Protein AF-A0A0R0LXW8-F1 (afdb_monomer_lite)

Sequence (177 aa):
MFSSKLEGQKFLQSNIKSLSGIRGIIKKIERTGNFRATFEGNVKNGDTVILNTFVKMEISKYCYPHSEKYYQTRKEYLLSQSQNDLSSSSDDISELNEKPEKSNISGESSSSTSEENGQNAFLMMIGQHIRSNEEKAPKVNLTRLTSQLPLHKRLEKEEIFTSNKKSNLENFILKNR

Secondary structure (DSSP, 8-state):
--SSHHHHHHTTT-EEEETT--EEEEEEE-TTS-EEEEESSPPPTTPPEE-----PPPP--------HHHHHHHHHHHHHHHHHHHH-SS----------------GGGS----------PPP----TTSGGG------------------------------SSSSSSHHHHTT--

InterPro domains:
  IPR007034 Ribosome biogenesis protein BMS1/TSR1, C-terminal [PF04950] (1-58)
  IPR039761 Ribosome biogenesis protein Bms1/Tsr1 [PTHR12858] (1-117)

Radius of gyration: 37.64 Å; chains: 1; bounding box: 76×69×98 Å

Organism: NCBI:txid146866

pLDDT: mean 72.56, std 19.34, range [41.53, 98.44]

Structure (mmCIF, N/CA/C/O backbone):
data_AF-A0A0R0LXW8-F1
#
_entry.id   AF-A0A0R0LXW8-F1
#
loop_
_atom_site.group_PDB
_atom_site.id
_atom_site.type_symbol
_atom_site.label_atom_id
_atom_site.label_alt_id
_atom_site.label_comp_id
_atom_site.label_asym_id
_atom_site.label_entity_id
_atom_site.label_seq_id
_atom_site.pdbx_PDB_ins_code
_atom_site.Cartn_x
_atom_site.Cartn_y
_atom_site.Cartn_z
_atom_site.occupancy
_atom_site.B_iso_or_equiv
_atom_site.auth_seq_id
_atom_site.auth_comp_id
_atom_site.auth_asym_id
_atom_site.auth_atom_id
_atom_site.pdbx_PDB_model_num
ATOM 1 N N . MET A 1 1 ? -2.695 9.230 0.743 1.00 94.19 1 MET A N 1
ATOM 2 C CA . MET A 1 1 ? -2.376 7.911 0.147 1.00 94.19 1 MET A CA 1
ATOM 3 C C . MET A 1 1 ? -3.088 7.716 -1.184 1.00 94.19 1 MET A C 1
ATOM 5 O O . MET A 1 1 ? -2.403 7.396 -2.137 1.00 94.19 1 MET A O 1
ATOM 9 N N . PHE A 1 2 ? -4.407 7.934 -1.274 1.00 97.19 2 PHE A N 1
ATOM 10 C CA . PHE A 1 2 ? -5.150 7.912 -2.544 1.00 97.19 2 PHE A CA 1
ATOM 11 C C . PHE A 1 2 ? -5.670 9.304 -2.899 1.00 97.19 2 PHE A C 1
ATOM 13 O O . PHE A 1 2 ? -5.963 10.088 -1.995 1.00 97.19 2 PHE A O 1
ATOM 20 N N . SER A 1 3 ? -5.842 9.573 -4.191 1.00 96.19 3 SER A N 1
ATOM 21 C CA . SER A 1 3 ? -6.378 10.839 -4.703 1.00 96.19 3 SER A CA 1
ATOM 22 C C . SER A 1 3 ? -7.892 10.785 -4.926 1.00 96.19 3 SER A C 1
ATOM 24 O O . SER A 1 3 ? -8.562 11.814 -4.916 1.00 96.19 3 SER A O 1
ATOM 26 N N . SER A 1 4 ? -8.462 9.589 -5.129 1.00 96.69 4 SER A N 1
ATOM 27 C CA . SER A 1 4 ? -9.899 9.421 -5.388 1.00 96.69 4 SER A CA 1
ATOM 28 C C . SER A 1 4 ? -10.502 8.178 -4.731 1.00 96.69 4 SER A C 1
ATOM 30 O O . SER A 1 4 ? -9.812 7.207 -4.409 1.00 96.69 4 SER A O 1
ATOM 32 N N . LYS A 1 5 ? -11.835 8.170 -4.590 1.00 97.06 5 LYS A N 1
ATOM 33 C CA . LYS A 1 5 ? -12.577 6.996 -4.108 1.00 97.06 5 LYS A CA 1
ATOM 34 C C . LYS A 1 5 ? -12.388 5.769 -5.007 1.00 97.06 5 LYS A C 1
ATOM 36 O O . LYS A 1 5 ? -12.240 4.666 -4.489 1.00 97.06 5 LYS A O 1
ATOM 41 N N . LEU A 1 6 ? -12.416 5.951 -6.331 1.00 96.62 6 LEU A N 1
ATOM 42 C CA . LEU A 1 6 ? -12.286 4.851 -7.297 1.00 96.62 6 LEU A CA 1
ATOM 43 C C . LEU A 1 6 ? -10.908 4.194 -7.216 1.00 96.62 6 LEU A C 1
ATOM 45 O O . LEU A 1 6 ? -10.799 2.974 -7.291 1.00 96.62 6 LEU A O 1
ATOM 49 N N . GLU A 1 7 ? -9.867 5.001 -7.026 1.00 96.62 7 GLU A N 1
ATOM 50 C CA . GLU A 1 7 ? -8.510 4.514 -6.799 1.00 96.62 7 GLU A CA 1
ATOM 51 C C . GLU A 1 7 ? -8.430 3.702 -5.504 1.00 96.62 7 GLU A C 1
ATOM 53 O O . GLU A 1 7 ? -8.048 2.535 -5.542 1.00 96.62 7 GLU A O 1
ATOM 58 N N . GLY A 1 8 ? -8.888 4.267 -4.381 1.00 96.81 8 GLY A N 1
ATOM 59 C CA . GLY A 1 8 ? -8.879 3.566 -3.098 1.00 96.81 8 GLY A CA 1
ATOM 60 C C . GLY A 1 8 ? -9.711 2.280 -3.111 1.00 96.81 8 GLY A C 1
ATOM 61 O O . GLY A 1 8 ? -9.351 1.303 -2.457 1.00 96.81 8 GLY A O 1
ATOM 62 N N . GLN A 1 9 ? -10.809 2.234 -3.876 1.00 97.56 9 GLN A N 1
ATOM 63 C CA . GLN A 1 9 ? -11.648 1.035 -3.996 1.00 97.56 9 GLN A CA 1
ATOM 64 C C . GLN A 1 9 ? -10.903 -0.164 -4.591 1.00 97.56 9 GLN A C 1
ATOM 66 O O . GLN A 1 9 ? -11.212 -1.292 -4.212 1.00 97.56 9 GLN A O 1
ATOM 71 N N . LYS A 1 10 ? -9.903 0.055 -5.457 1.00 96.94 10 LYS A N 1
ATOM 72 C CA . LYS A 1 10 ? -9.058 -1.029 -5.994 1.00 96.94 10 LYS A CA 1
ATOM 73 C C . LYS A 1 10 ? -8.222 -1.712 -4.910 1.00 96.94 10 LYS A C 1
ATOM 75 O O . LYS A 1 10 ? -7.844 -2.866 -5.070 1.00 96.94 10 LYS A O 1
ATOM 80 N N . PHE A 1 11 ? -7.967 -1.008 -3.809 1.00 97.75 11 PHE A N 1
ATOM 81 C CA . PHE A 1 11 ? -7.171 -1.468 -2.673 1.00 97.75 11 PHE A CA 1
ATOM 82 C C . PHE A 1 11 ? -8.039 -1.787 -1.448 1.00 97.75 11 PHE A C 1
ATOM 84 O O . PHE A 1 11 ? -7.566 -1.818 -0.313 1.00 97.75 11 PHE A O 1
ATOM 91 N N . LEU A 1 12 ? -9.339 -2.030 -1.637 1.00 97.69 12 LEU A N 1
ATOM 92 C CA . LEU A 1 12 ? -10.184 -2.478 -0.538 1.00 97.69 12 LEU A CA 1
ATOM 93 C C . LEU A 1 12 ? -9.694 -3.843 -0.029 1.00 97.69 12 LEU A C 1
ATOM 95 O O . LEU A 1 12 ? -9.389 -4.730 -0.817 1.00 97.69 12 LEU A O 1
ATOM 99 N N . GLN A 1 13 ? -9.641 -4.016 1.292 1.00 98.06 13 GLN A N 1
ATOM 100 C CA . GLN A 1 13 ? -9.100 -5.210 1.954 1.00 98.06 13 GLN A CA 1
ATOM 101 C C . GLN A 1 13 ? -7.606 -5.473 1.707 1.00 98.06 13 GLN A C 1
ATOM 103 O O . GLN A 1 13 ? -7.115 -6.541 2.065 1.00 98.06 13 GLN A O 1
ATOM 108 N N . SER A 1 14 ? -6.853 -4.513 1.159 1.00 97.88 14 SER A N 1
ATOM 109 C CA . SER A 1 14 ? -5.404 -4.659 1.034 1.00 97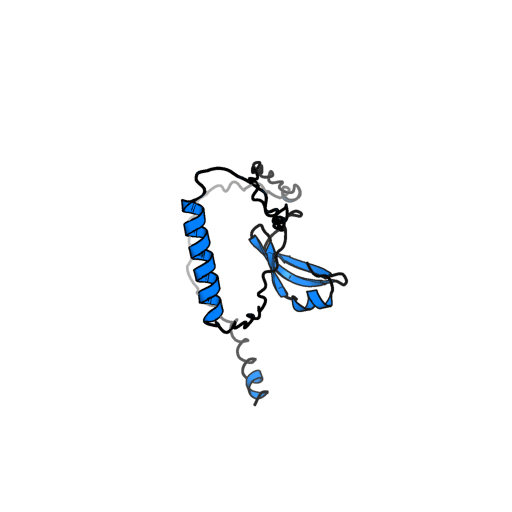.88 14 SER A CA 1
ATOM 110 C C . SER A 1 14 ? -4.706 -4.571 2.394 1.00 97.88 14 SER A C 1
ATOM 112 O O . SER A 1 14 ? -5.135 -3.825 3.284 1.00 97.88 14 SER A O 1
ATOM 114 N N . ASN A 1 15 ? -3.584 -5.280 2.515 1.00 98.06 15 ASN A N 1
ATOM 115 C CA . ASN A 1 15 ? -2.707 -5.220 3.681 1.00 98.06 15 ASN A CA 1
ATOM 116 C C . ASN A 1 15 ? -1.877 -3.933 3.668 1.00 98.06 15 ASN A C 1
ATOM 118 O O . ASN A 1 15 ? -1.222 -3.627 2.676 1.00 98.06 15 ASN A O 1
ATOM 122 N N . ILE A 1 16 ? -1.860 -3.225 4.790 1.00 98.19 16 ILE A N 1
ATOM 123 C CA . ILE A 1 16 ? -1.050 -2.026 5.031 1.00 98.19 16 ILE A CA 1
ATOM 124 C C . ILE A 1 16 ? -0.180 -2.233 6.272 1.00 98.19 16 ILE A C 1
ATOM 126 O O . ILE A 1 16 ? -0.474 -3.089 7.112 1.00 98.19 16 ILE A O 1
ATOM 130 N N . LYS A 1 17 ? 0.900 -1.463 6.392 1.00 98.00 17 LYS A N 1
ATOM 131 C CA . LYS A 1 17 ? 1.797 -1.490 7.555 1.00 98.00 17 LYS A CA 1
ATOM 132 C C . LYS A 1 17 ? 2.175 -0.072 7.958 1.00 98.00 17 LYS A C 1
ATOM 134 O O . LYS A 1 17 ? 2.346 0.770 7.085 1.00 98.00 17 LYS A O 1
ATOM 139 N N . SER A 1 18 ? 2.310 0.199 9.250 1.00 97.69 18 SER A N 1
ATOM 140 C CA . SER A 1 18 ? 2.927 1.447 9.709 1.00 97.69 18 SER A CA 1
ATOM 141 C C . SER A 1 18 ? 4.454 1.331 9.765 1.00 97.69 18 SER A C 1
ATOM 143 O O . SER A 1 18 ? 4.985 0.216 9.762 1.00 97.69 18 SER A O 1
ATOM 145 N N . LEU A 1 19 ? 5.168 2.461 9.820 1.00 96.06 19 LEU A N 1
ATOM 146 C CA . LEU A 1 19 ? 6.626 2.487 10.016 1.00 96.06 19 LEU A CA 1
ATOM 147 C C . LEU A 1 19 ? 7.047 1.808 11.325 1.00 96.06 19 LEU A C 1
ATOM 149 O O . LEU A 1 19 ? 8.080 1.147 11.367 1.00 96.06 19 LEU A O 1
ATOM 153 N N . SER A 1 20 ? 6.199 1.873 12.353 1.00 93.75 20 SER A N 1
ATOM 154 C CA . SER A 1 20 ? 6.375 1.131 13.609 1.00 93.75 20 SER A CA 1
ATOM 155 C C . SER A 1 20 ? 6.142 -0.388 13.482 1.00 93.75 20 SER A C 1
ATOM 157 O O . SER A 1 20 ? 6.250 -1.118 14.464 1.00 93.75 20 SER A O 1
ATOM 159 N N . GLY A 1 21 ? 5.790 -0.892 12.294 1.00 95.25 21 GLY A N 1
ATOM 160 C CA . GLY A 1 21 ? 5.625 -2.320 12.011 1.00 95.25 21 GLY A CA 1
ATOM 161 C C . GLY A 1 21 ? 4.237 -2.896 12.313 1.00 95.25 21 GLY A C 1
ATOM 162 O O . GLY A 1 21 ? 4.024 -4.095 12.112 1.00 95.25 21 GLY A O 1
ATOM 163 N N . ILE A 1 22 ? 3.275 -2.071 12.742 1.00 97.81 22 ILE A N 1
ATOM 164 C CA . ILE A 1 22 ? 1.907 -2.515 13.038 1.00 97.81 22 ILE A CA 1
ATOM 165 C C . ILE A 1 22 ? 1.188 -2.821 11.724 1.00 97.81 22 ILE A C 1
ATOM 167 O O . ILE A 1 22 ? 1.148 -1.995 10.808 1.00 97.81 22 ILE A O 1
ATOM 171 N N . ARG A 1 23 ? 0.603 -4.016 11.619 1.00 98.12 23 ARG A N 1
ATOM 172 C CA . ARG A 1 23 ? -0.122 -4.453 10.420 1.00 98.12 23 ARG A CA 1
ATOM 173 C C . ARG A 1 23 ? -1.575 -3.997 10.484 1.00 98.12 23 ARG A C 1
ATOM 175 O O . ARG A 1 23 ? -2.168 -3.906 11.560 1.00 98.12 23 ARG A O 1
ATOM 182 N N . GLY A 1 24 ? -2.159 -3.732 9.321 1.00 98.06 24 GLY A N 1
ATOM 183 C CA . GLY A 1 24 ? -3.560 -3.363 9.201 1.00 98.06 24 GLY A CA 1
ATOM 184 C C . GLY A 1 24 ? -4.180 -3.748 7.865 1.00 98.06 24 GLY A C 1
ATOM 185 O O . GLY A 1 24 ? -3.503 -4.182 6.935 1.00 98.06 24 GLY A O 1
ATOM 186 N N . ILE A 1 25 ? -5.499 -3.583 7.785 1.00 98.44 25 ILE A N 1
ATOM 187 C CA . ILE A 1 25 ? -6.316 -3.903 6.611 1.00 98.44 25 ILE A CA 1
ATOM 188 C C . ILE A 1 25 ? -7.257 -2.736 6.322 1.00 98.44 25 ILE A C 1
ATOM 190 O O . ILE A 1 25 ? -7.962 -2.259 7.219 1.00 98.44 25 ILE A O 1
ATOM 194 N N . ILE A 1 26 ? -7.330 -2.313 5.060 1.00 98.31 26 ILE A N 1
ATOM 195 C CA . ILE A 1 26 ? -8.275 -1.280 4.615 1.00 98.31 26 ILE A CA 1
ATOM 196 C C . ILE A 1 26 ? -9.699 -1.853 4.588 1.00 98.31 26 ILE A C 1
ATOM 198 O O . ILE A 1 26 ? -9.982 -2.828 3.897 1.00 98.31 26 ILE A O 1
ATOM 202 N N . LYS A 1 27 ? -10.630 -1.234 5.319 1.00 98.19 27 LYS A N 1
ATOM 203 C CA . LYS A 1 27 ? -12.027 -1.693 5.433 1.00 98.19 27 LYS A CA 1
ATOM 204 C C . LYS A 1 27 ? -13.003 -0.892 4.585 1.00 98.19 27 LYS A C 1
ATOM 206 O O . LYS A 1 27 ? -13.992 -1.451 4.121 1.00 98.19 27 LYS A O 1
ATOM 211 N N . LYS A 1 28 ? -12.788 0.417 4.447 1.00 97.94 28 LYS A N 1
ATOM 212 C CA . LYS A 1 28 ? -13.714 1.311 3.739 1.00 97.94 28 LYS A CA 1
ATOM 213 C C . LYS A 1 28 ? -12.965 2.490 3.137 1.00 97.94 28 LYS A C 1
ATOM 215 O O . LYS A 1 28 ? -12.012 2.977 3.731 1.00 97.94 28 LYS A O 1
ATOM 220 N N . ILE A 1 29 ? -13.452 2.961 1.996 1.00 97.88 29 ILE A N 1
ATOM 221 C CA . ILE A 1 29 ? -12.956 4.153 1.308 1.00 97.88 29 ILE A CA 1
ATOM 222 C C . ILE A 1 29 ? -14.037 5.233 1.347 1.00 97.88 29 ILE A C 1
ATOM 224 O O . ILE A 1 29 ? -15.221 4.957 1.117 1.00 97.88 29 ILE A O 1
ATOM 228 N N . GLU A 1 30 ? -13.629 6.456 1.649 1.00 96.38 30 GLU A N 1
ATOM 229 C CA . GLU A 1 30 ? -14.466 7.652 1.653 1.00 96.38 30 GLU A CA 1
ATOM 230 C C . GLU A 1 30 ? -14.343 8.418 0.325 1.00 96.38 30 GLU A C 1
ATOM 232 O O . GLU A 1 30 ? -13.656 7.994 -0.603 1.00 96.38 30 GLU A O 1
ATOM 237 N N . ARG A 1 31 ? -15.078 9.525 0.166 1.00 91.31 31 ARG A N 1
ATOM 238 C CA . ARG A 1 31 ? -15.206 10.201 -1.141 1.00 91.31 31 ARG A CA 1
ATOM 239 C C . ARG A 1 31 ? -13.911 10.875 -1.614 1.00 91.31 31 ARG A C 1
ATOM 241 O O . ARG A 1 31 ? -13.650 10.880 -2.810 1.00 91.31 31 ARG A O 1
ATOM 248 N N . THR A 1 32 ? -13.099 11.387 -0.696 1.00 94.12 32 THR A N 1
ATOM 249 C CA . THR A 1 32 ? -11.911 12.218 -0.966 1.00 94.12 32 THR A CA 1
ATOM 250 C C . THR A 1 32 ? -10.597 11.429 -1.019 1.00 94.12 32 THR A C 1
ATOM 252 O O . THR A 1 32 ? -9.533 12.009 -0.862 1.00 94.12 32 THR A O 1
ATOM 255 N N . GLY A 1 33 ? -10.648 10.100 -1.169 1.00 92.81 33 GLY A N 1
ATOM 256 C CA . GLY A 1 33 ? -9.450 9.248 -1.076 1.00 92.81 33 GLY A CA 1
ATOM 257 C C . GLY A 1 33 ? -9.016 8.934 0.365 1.00 92.81 33 GLY A C 1
ATOM 258 O O . GLY A 1 33 ? -8.125 8.109 0.576 1.00 92.81 33 GLY A O 1
ATOM 259 N N . ASN A 1 34 ? -9.695 9.513 1.361 1.00 96.88 34 ASN A N 1
ATOM 260 C CA . ASN A 1 34 ? -9.602 9.086 2.755 1.00 96.88 34 ASN A CA 1
ATOM 261 C C . ASN A 1 34 ? -10.079 7.635 2.904 1.00 96.88 34 ASN A C 1
ATOM 263 O O . ASN A 1 34 ? -10.949 7.161 2.165 1.00 96.88 34 ASN A O 1
ATOM 267 N N . PHE A 1 35 ? -9.526 6.918 3.879 1.00 97.62 35 PHE A N 1
ATOM 268 C CA . PHE A 1 35 ? -9.853 5.516 4.105 1.00 97.62 35 PHE A CA 1
ATOM 269 C C . PHE A 1 35 ? -9.913 5.178 5.591 1.00 97.62 35 PHE A C 1
ATOM 271 O O . PHE A 1 35 ? -9.219 5.762 6.418 1.00 97.62 35 PHE A O 1
ATOM 278 N N . ARG A 1 36 ? -10.735 4.178 5.915 1.00 97.56 36 ARG A N 1
ATOM 279 C CA . ARG A 1 36 ? -10.791 3.547 7.231 1.00 97.56 36 ARG A CA 1
ATOM 280 C C . ARG A 1 36 ? -10.066 2.216 7.169 1.00 97.56 36 ARG A C 1
ATOM 282 O O . ARG A 1 36 ? -10.439 1.350 6.371 1.00 97.56 36 ARG A O 1
ATOM 289 N N . ALA A 1 37 ? -9.105 2.027 8.058 1.00 98.00 37 ALA A N 1
ATOM 290 C CA . ALA A 1 37 ? -8.406 0.767 8.242 1.00 98.00 37 ALA A CA 1
ATOM 291 C C . ALA A 1 37 ? -8.538 0.261 9.680 1.00 98.00 37 ALA A C 1
ATOM 293 O O . ALA A 1 37 ? -8.847 1.019 10.596 1.00 98.00 37 ALA A O 1
ATOM 294 N N . THR A 1 38 ? -8.332 -1.039 9.855 1.00 98.31 38 THR A N 1
ATOM 295 C CA . THR A 1 38 ? -8.223 -1.692 11.164 1.00 98.31 38 THR A CA 1
ATOM 296 C C . THR A 1 38 ? -6.804 -2.198 11.328 1.00 98.31 38 THR A C 1
ATOM 298 O O . THR A 1 38 ? -6.325 -2.896 10.434 1.00 98.31 38 THR A O 1
ATOM 301 N N . PHE A 1 39 ? -6.166 -1.873 12.447 1.00 98.44 39 PHE A N 1
ATOM 302 C CA . PHE A 1 39 ? -4.809 -2.294 12.781 1.00 98.44 39 PHE A CA 1
ATOM 303 C C . PHE A 1 39 ? -4.823 -3.301 13.934 1.00 98.44 39 PHE A C 1
ATOM 305 O O . PHE A 1 39 ? -5.774 -3.336 14.712 1.00 98.44 39 PHE A O 1
ATOM 312 N N . GLU A 1 40 ? -3.774 -4.117 14.033 1.00 97.44 40 GLU A N 1
ATOM 313 C CA . GLU A 1 40 ? -3.584 -5.085 15.127 1.00 97.44 40 GLU A CA 1
ATOM 314 C C . GLU A 1 40 ? -3.354 -4.401 16.490 1.00 97.44 40 GLU A C 1
ATOM 316 O O . GLU A 1 40 ? -3.621 -4.996 17.531 1.00 97.44 40 GLU A O 1
ATOM 321 N N . GLY A 1 41 ? -2.898 -3.144 16.490 1.00 96.12 41 GLY A N 1
ATOM 322 C CA . GLY A 1 41 ? -2.665 -2.337 17.686 1.00 96.12 41 GLY A CA 1
ATOM 323 C C . GLY A 1 41 ? -2.923 -0.847 17.452 1.00 96.12 41 GLY A C 1
ATOM 324 O O . GLY A 1 41 ? -3.378 -0.436 16.383 1.00 96.12 41 GLY A O 1
ATOM 325 N N . ASN A 1 42 ? -2.620 -0.030 18.461 1.00 96.00 42 ASN A N 1
ATOM 326 C CA . ASN A 1 42 ? -2.813 1.417 18.394 1.00 96.00 42 ASN A CA 1
ATOM 327 C C . ASN A 1 42 ? -1.682 2.084 17.605 1.00 96.00 42 ASN A C 1
ATOM 329 O O . ASN A 1 42 ? -0.527 2.074 18.027 1.00 96.00 42 ASN A O 1
ATOM 333 N N . VAL A 1 43 ? -2.034 2.693 16.475 1.00 96.12 43 VAL A N 1
ATOM 334 C CA . VAL A 1 43 ? -1.115 3.484 15.648 1.00 96.12 43 VAL A CA 1
ATOM 335 C C . VAL A 1 43 ? -0.968 4.881 16.257 1.00 96.12 43 VAL A C 1
ATOM 337 O O . VAL A 1 43 ? -1.965 5.504 16.623 1.00 96.12 43 VAL A O 1
ATOM 340 N N . LYS A 1 44 ? 0.268 5.377 16.390 1.00 94.25 44 LYS A N 1
ATOM 341 C CA . LYS A 1 44 ? 0.543 6.734 16.896 1.00 94.25 44 LYS A CA 1
ATOM 342 C C . LYS A 1 44 ? 0.172 7.775 15.830 1.00 94.25 44 LYS A C 1
ATOM 344 O O . LYS A 1 44 ? 0.359 7.535 14.645 1.00 94.25 44 LYS A O 1
ATOM 349 N N . ASN A 1 45 ? -0.275 8.965 16.237 1.00 92.81 45 ASN A N 1
ATOM 350 C CA . ASN A 1 45 ? -0.690 10.015 15.289 1.00 92.81 45 ASN A CA 1
ATOM 351 C C . ASN A 1 45 ? 0.435 10.505 14.355 1.00 92.81 45 ASN A C 1
ATOM 353 O O . ASN A 1 45 ? 0.141 10.996 13.272 1.00 92.81 45 ASN A O 1
ATOM 357 N N . GLY A 1 46 ? 1.702 10.384 14.766 1.00 93.31 46 GLY A N 1
ATOM 358 C CA . GLY A 1 46 ? 2.869 10.720 13.939 1.00 93.31 46 GLY A CA 1
ATOM 359 C C . GLY A 1 46 ? 3.424 9.549 13.122 1.00 93.31 46 GLY A C 1
ATOM 360 O O . GLY A 1 46 ? 4.467 9.690 12.493 1.00 93.31 46 GLY A O 1
ATOM 361 N N . ASP A 1 47 ? 2.781 8.383 13.166 1.00 94.94 47 ASP A N 1
ATOM 362 C CA . ASP A 1 47 ? 3.241 7.197 12.449 1.00 94.94 47 ASP A CA 1
ATOM 363 C C . ASP A 1 47 ? 2.805 7.280 10.979 1.00 94.94 47 ASP A C 1
ATOM 365 O O . ASP A 1 47 ? 1.661 7.618 10.666 1.00 94.94 47 ASP A O 1
ATOM 369 N N . THR A 1 48 ? 3.709 6.950 10.059 1.00 96.81 48 THR A N 1
ATOM 370 C CA . THR A 1 48 ? 3.384 6.933 8.627 1.00 96.81 48 THR A CA 1
ATOM 371 C C . THR A 1 48 ? 2.918 5.543 8.220 1.00 96.81 48 THR A C 1
ATOM 373 O O . THR A 1 48 ? 3.527 4.535 8.578 1.00 96.81 48 THR A O 1
ATOM 376 N N . VAL A 1 49 ? 1.827 5.483 7.457 1.00 97.38 49 VAL A N 1
ATOM 377 C CA . VAL A 1 49 ? 1.240 4.236 6.959 1.00 97.38 49 VAL A CA 1
ATOM 378 C C . VAL A 1 49 ? 1.652 4.011 5.509 1.00 97.38 49 VAL A C 1
ATOM 380 O O . VAL A 1 49 ? 1.498 4.892 4.666 1.00 97.38 49 VAL A O 1
ATOM 383 N N . ILE A 1 50 ? 2.134 2.806 5.221 1.00 97.81 50 ILE A N 1
ATOM 384 C CA . ILE A 1 50 ? 2.661 2.387 3.927 1.00 97.81 50 ILE A CA 1
ATOM 385 C C . ILE A 1 50 ? 1.808 1.241 3.370 1.00 97.81 50 ILE A C 1
ATOM 387 O O . ILE A 1 50 ? 1.437 0.294 4.075 1.00 97.81 50 ILE A O 1
ATOM 391 N N . LEU A 1 51 ? 1.523 1.318 2.071 1.00 97.81 51 LEU A N 1
ATOM 392 C CA . LEU A 1 51 ? 0.923 0.248 1.283 1.00 97.81 51 LEU A CA 1
ATOM 393 C C . LEU A 1 51 ? 1.977 -0.305 0.317 1.00 97.81 51 LEU A C 1
ATOM 395 O O . LEU A 1 51 ? 2.305 0.327 -0.684 1.00 97.81 51 LEU A O 1
ATOM 399 N N . ASN A 1 52 ? 2.489 -1.501 0.603 1.00 96.44 52 ASN A N 1
ATOM 400 C CA . ASN A 1 52 ? 3.457 -2.156 -0.273 1.00 96.44 52 ASN A CA 1
ATOM 401 C C . ASN A 1 52 ? 2.737 -2.765 -1.477 1.00 96.44 52 ASN A C 1
ATOM 403 O O . ASN A 1 52 ? 1.884 -3.640 -1.321 1.00 96.44 52 ASN A O 1
ATOM 407 N N . THR A 1 53 ? 3.103 -2.324 -2.677 1.00 96.06 53 THR A N 1
ATOM 408 C CA . THR A 1 53 ? 2.564 -2.844 -3.938 1.00 96.06 53 THR A CA 1
ATOM 409 C C . THR A 1 53 ? 3.694 -3.165 -4.905 1.00 96.06 53 THR A C 1
ATOM 411 O O . THR A 1 53 ? 4.798 -2.640 -4.785 1.00 96.06 53 THR A O 1
ATOM 414 N N . PHE A 1 54 ? 3.413 -4.048 -5.861 1.00 96.38 54 PHE A N 1
ATOM 415 C CA . PHE A 1 54 ? 4.338 -4.381 -6.935 1.00 96.38 54 PHE A CA 1
ATOM 416 C C . PHE A 1 54 ? 3.815 -3.791 -8.236 1.00 96.38 54 PHE A C 1
ATOM 418 O O . PHE A 1 54 ? 2.673 -4.043 -8.625 1.00 96.38 54 PHE A O 1
ATOM 425 N N . VAL A 1 55 ? 4.662 -3.021 -8.911 1.00 95.94 55 VAL A N 1
ATOM 426 C CA . VAL A 1 55 ? 4.362 -2.447 -10.221 1.00 95.94 55 VAL A CA 1
ATOM 427 C C . VAL A 1 55 ? 5.130 -3.237 -11.270 1.00 95.94 55 VAL A C 1
ATOM 429 O O . VAL A 1 55 ? 6.328 -3.479 -11.126 1.00 95.94 55 VAL A O 1
ATOM 432 N N . LYS A 1 56 ? 4.436 -3.663 -12.327 1.00 96.50 56 LYS A N 1
ATOM 433 C CA . LYS A 1 56 ? 5.090 -4.281 -13.481 1.00 96.50 56 LYS A CA 1
ATOM 434 C C . LYS A 1 56 ? 5.814 -3.186 -14.253 1.00 96.50 56 LYS A C 1
ATOM 436 O O . LYS A 1 56 ? 5.173 -2.237 -14.691 1.00 96.50 56 LYS A O 1
ATOM 441 N N . MET A 1 57 ? 7.124 -3.329 -14.408 1.00 96.50 57 MET A N 1
ATOM 442 C CA . MET A 1 57 ? 7.923 -2.427 -15.230 1.00 96.50 57 MET A CA 1
ATOM 443 C C . MET A 1 57 ? 8.237 -3.091 -16.564 1.00 96.50 57 MET A C 1
ATOM 445 O O . MET A 1 57 ? 8.662 -4.247 -16.606 1.00 96.50 57 MET A O 1
ATOM 449 N N . GLU A 1 58 ? 8.017 -2.358 -17.649 1.00 95.56 58 GLU A N 1
ATOM 450 C CA . GLU A 1 58 ? 8.390 -2.802 -18.985 1.00 95.56 58 GLU A CA 1
ATOM 451 C C . GLU A 1 58 ? 9.871 -2.511 -19.223 1.00 95.56 58 GLU A C 1
ATOM 453 O O . GLU A 1 58 ? 10.355 -1.404 -18.989 1.00 95.56 58 GLU A O 1
ATOM 458 N N . ILE A 1 59 ? 10.610 -3.524 -19.673 1.00 94.50 59 ILE A N 1
ATOM 459 C CA . ILE A 1 59 ? 12.024 -3.368 -20.009 1.00 94.50 59 ILE A CA 1
ATOM 460 C C . ILE A 1 59 ? 12.103 -2.755 -21.405 1.00 94.50 59 ILE A C 1
ATOM 462 O O . ILE A 1 59 ? 11.642 -3.362 -22.376 1.00 94.50 59 ILE A O 1
ATOM 466 N N . SER A 1 60 ? 12.719 -1.575 -21.505 1.00 92.50 60 SER A N 1
ATOM 467 C CA . SER A 1 60 ? 13.012 -0.955 -22.796 1.00 92.50 60 SER A CA 1
ATOM 468 C C . SER A 1 60 ? 13.958 -1.854 -23.590 1.00 92.50 60 SER A C 1
ATOM 470 O O . SER A 1 60 ? 15.109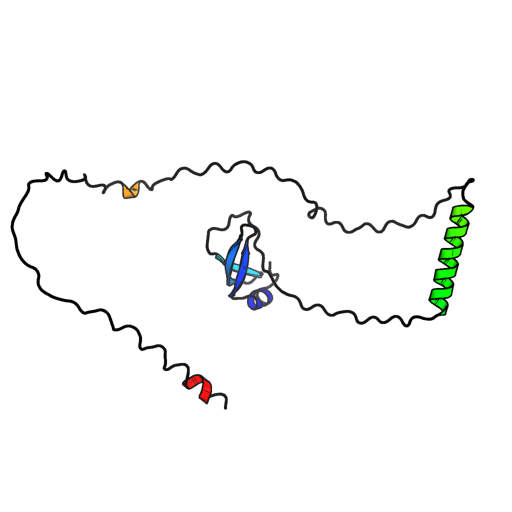 -2.072 -23.208 1.00 92.50 60 SER A O 1
ATOM 472 N N . LYS A 1 61 ? 13.461 -2.407 -24.698 1.00 89.75 61 LYS A N 1
ATOM 473 C CA . LYS A 1 61 ? 14.252 -3.227 -25.618 1.00 89.75 61 LYS A CA 1
ATOM 474 C C . LYS A 1 61 ? 14.967 -2.314 -26.601 1.00 89.75 61 LYS A C 1
ATOM 476 O O . LYS A 1 61 ? 14.581 -2.215 -27.761 1.00 89.75 61 LYS A O 1
ATOM 481 N N . TYR A 1 62 ? 15.989 -1.623 -26.120 1.00 86.88 62 TYR A N 1
ATOM 482 C CA . TYR A 1 62 ? 16.863 -0.866 -26.998 1.00 86.88 62 TYR A CA 1
ATOM 483 C C . TYR A 1 62 ? 18.017 -1.761 -27.462 1.00 86.88 62 TYR A C 1
ATOM 485 O O . TYR A 1 62 ? 18.759 -2.300 -26.643 1.00 86.88 62 TYR A O 1
ATOM 493 N N . CYS A 1 63 ? 18.179 -1.916 -28.775 1.00 81.62 63 CYS A N 1
ATOM 494 C CA . CYS A 1 63 ? 19.347 -2.555 -29.373 1.00 81.62 63 CYS A CA 1
ATOM 495 C C . CYS A 1 63 ? 20.055 -1.515 -30.243 1.00 81.62 63 CYS A C 1
ATOM 497 O O . CYS A 1 63 ? 19.542 -1.143 -31.296 1.00 81.62 63 CYS A O 1
ATOM 499 N N . TYR A 1 64 ? 21.213 -1.024 -29.792 1.00 79.75 64 TYR A N 1
ATOM 500 C CA . TYR A 1 64 ? 22.107 -0.261 -30.660 1.00 79.75 64 TYR A CA 1
ATOM 501 C C . TYR A 1 64 ? 22.850 -1.264 -31.548 1.00 79.75 64 TYR A C 1
ATOM 503 O O . TYR A 1 64 ? 23.613 -2.072 -31.009 1.00 79.75 64 TYR A O 1
ATOM 511 N N . PRO A 1 65 ? 22.662 -1.249 -32.881 1.00 78.19 65 PRO A N 1
ATOM 512 C CA . PRO A 1 65 ? 23.530 -2.011 -33.758 1.00 78.19 65 PRO A CA 1
ATOM 513 C C . PRO A 1 65 ? 24.942 -1.453 -33.607 1.00 78.19 65 PRO A C 1
ATOM 515 O O . PRO A 1 65 ? 25.195 -0.268 -33.836 1.00 78.19 65 PRO A O 1
ATOM 518 N N . HIS A 1 66 ? 25.859 -2.305 -33.171 1.00 71.94 66 HIS A N 1
ATOM 519 C CA . HIS A 1 66 ? 27.240 -1.908 -33.004 1.00 71.94 66 HIS A CA 1
ATOM 520 C C . HIS A 1 66 ? 27.889 -1.766 -34.388 1.00 71.94 66 HIS A C 1
ATOM 522 O O . HIS A 1 66 ? 28.179 -2.766 -35.039 1.00 71.94 66 HIS A O 1
ATOM 528 N N . SER A 1 67 ? 28.099 -0.539 -34.874 1.00 75.50 67 SER A N 1
ATOM 529 C CA . SER A 1 67 ? 28.878 -0.322 -36.099 1.00 75.50 67 SER A CA 1
ATOM 530 C C . SER A 1 67 ? 30.369 -0.334 -35.763 1.00 75.50 67 SER A C 1
ATOM 532 O O . SER A 1 67 ? 30.795 0.478 -34.948 1.00 75.50 67 SER A O 1
ATOM 534 N N . GLU A 1 68 ? 31.163 -1.180 -36.426 1.00 70.06 68 GLU A N 1
ATOM 535 C CA . GLU A 1 68 ? 32.639 -1.264 -36.322 1.00 70.06 68 GLU A CA 1
ATOM 536 C C . GLU A 1 68 ? 33.324 0.122 -36.294 1.00 70.06 68 GLU A C 1
ATOM 538 O O . GLU A 1 68 ? 34.256 0.375 -35.531 1.00 70.06 68 GLU A O 1
ATOM 543 N N . LYS A 1 69 ? 32.783 1.067 -37.075 1.00 67.50 69 LYS A N 1
ATOM 544 C CA . LYS A 1 69 ? 33.238 2.460 -37.162 1.00 67.50 69 LYS A CA 1
ATOM 545 C C . LYS A 1 69 ? 33.189 3.205 -35.818 1.00 67.50 69 LYS A C 1
ATOM 547 O O . LYS A 1 69 ? 34.049 4.033 -35.551 1.00 67.50 69 LYS A O 1
ATOM 552 N N . TYR A 1 70 ? 32.226 2.889 -34.949 1.00 69.12 70 TYR A N 1
ATOM 553 C CA . TYR A 1 70 ? 32.094 3.488 -33.617 1.00 69.12 70 TYR A CA 1
ATOM 554 C C . TYR A 1 70 ? 33.202 3.014 -32.664 1.00 69.12 70 TYR A C 1
ATOM 556 O O . TYR A 1 70 ? 33.746 3.831 -31.920 1.00 69.12 70 TYR A O 1
ATOM 564 N N . TYR A 1 71 ? 33.596 1.732 -32.715 1.00 70.56 71 TYR A N 1
ATOM 565 C CA . TYR A 1 71 ? 34.748 1.235 -31.949 1.00 70.56 71 TYR A CA 1
ATOM 566 C C . TYR A 1 71 ? 36.046 1.884 -32.402 1.00 70.56 71 TYR A C 1
ATOM 568 O O . TYR A 1 71 ? 36.841 2.261 -31.549 1.00 70.56 71 TYR A O 1
ATOM 576 N N . GLN A 1 72 ? 36.252 2.036 -33.712 1.00 70.00 72 GLN A N 1
ATOM 577 C CA . GLN A 1 72 ? 37.451 2.680 -34.251 1.00 70.00 72 GLN A CA 1
ATOM 578 C C . GLN A 1 72 ? 37.557 4.119 -33.741 1.00 70.00 72 GLN A C 1
ATOM 580 O O . GLN A 1 72 ? 38.541 4.453 -33.091 1.00 70.00 72 GLN A O 1
ATOM 585 N N . THR A 1 73 ? 36.489 4.914 -33.866 1.00 74.56 73 THR A N 1
ATOM 586 C CA . THR A 1 73 ? 36.481 6.302 -33.378 1.00 74.56 73 THR A CA 1
ATOM 587 C C . THR A 1 73 ? 36.615 6.401 -31.852 1.00 74.56 73 THR A C 1
ATOM 589 O O . THR A 1 73 ? 37.376 7.228 -31.354 1.00 74.56 73 THR A O 1
ATOM 592 N N . ARG A 1 74 ? 35.928 5.548 -31.075 1.00 76.81 74 ARG A N 1
ATOM 593 C CA . ARG A 1 74 ? 36.051 5.525 -29.602 1.00 76.81 74 ARG A CA 1
ATOM 594 C C . ARG A 1 74 ? 37.462 5.117 -29.166 1.00 76.81 74 ARG A C 1
ATOM 596 O O . ARG A 1 74 ? 37.995 5.689 -28.220 1.00 76.81 74 ARG A O 1
ATOM 603 N N . LYS A 1 75 ? 38.060 4.132 -29.838 1.00 78.19 75 LYS A N 1
ATOM 604 C CA . LYS A 1 75 ? 39.407 3.623 -29.558 1.00 78.19 75 LYS A CA 1
ATOM 605 C C . LYS A 1 75 ? 40.478 4.650 -29.919 1.00 78.19 75 LYS A C 1
ATOM 607 O O . LYS A 1 75 ? 41.371 4.872 -29.113 1.00 78.19 75 LYS A O 1
ATOM 612 N N . GLU A 1 76 ? 40.364 5.296 -31.077 1.00 77.00 76 GLU A N 1
ATOM 613 C CA . GLU A 1 76 ? 41.239 6.397 -31.505 1.00 77.00 76 GLU A CA 1
ATOM 614 C C . GLU A 1 76 ? 41.172 7.573 -30.525 1.00 77.00 76 GLU A C 1
ATOM 616 O O . GLU A 1 76 ? 42.209 8.079 -30.103 1.00 77.00 76 GLU A O 1
ATOM 621 N N . TYR A 1 77 ? 39.967 7.940 -30.077 1.00 76.12 77 TYR A N 1
ATOM 622 C CA . TYR A 1 77 ? 39.777 8.973 -29.061 1.00 76.12 77 TYR A CA 1
ATOM 623 C C . TYR A 1 77 ? 40.472 8.621 -27.737 1.00 76.12 77 TYR A C 1
ATOM 625 O O . TYR A 1 77 ? 41.234 9.428 -27.206 1.00 76.12 77 TYR A O 1
ATOM 633 N N . LEU A 1 78 ? 40.277 7.400 -27.229 1.00 83.19 78 LEU A N 1
ATOM 634 C CA . LEU A 1 78 ? 40.932 6.942 -25.998 1.00 83.19 78 LEU A CA 1
ATOM 635 C C . LEU A 1 78 ? 42.463 6.877 -26.136 1.00 83.19 78 LEU A C 1
ATOM 637 O O . LEU A 1 78 ? 43.169 7.242 -25.198 1.00 83.19 78 LEU A O 1
ATOM 641 N N . LEU A 1 79 ? 42.983 6.470 -27.302 1.00 79.81 79 LEU A N 1
ATOM 642 C CA . LEU A 1 79 ? 44.423 6.507 -27.579 1.00 79.81 79 LEU A CA 1
ATOM 643 C C . LEU A 1 79 ? 44.961 7.943 -27.558 1.00 79.81 79 LEU A C 1
ATOM 645 O O . LEU A 1 79 ? 45.999 8.185 -26.946 1.00 79.81 79 LEU A O 1
ATOM 649 N N . SER A 1 80 ? 44.253 8.892 -28.176 1.00 77.94 80 SER A N 1
ATOM 650 C CA . SER A 1 80 ? 44.679 10.297 -28.199 1.00 77.94 80 SER A CA 1
ATOM 651 C C . SER A 1 80 ? 44.720 10.927 -26.803 1.00 77.94 80 SER A C 1
ATOM 653 O O . SER A 1 80 ? 45.667 11.641 -26.496 1.00 77.94 80 SER A O 1
ATOM 655 N N . GLN A 1 81 ? 43.774 10.593 -25.915 1.00 75.38 81 GLN A N 1
ATOM 656 C CA . GLN A 1 81 ? 43.819 11.049 -24.521 1.00 75.38 81 GLN A CA 1
ATOM 657 C C . GLN A 1 81 ? 45.020 10.480 -23.762 1.00 75.38 81 GLN A C 1
ATOM 659 O O . GLN A 1 81 ? 45.753 11.234 -23.136 1.00 75.38 81 GLN A O 1
ATOM 664 N N . SER A 1 82 ? 45.294 9.179 -23.905 1.00 71.50 82 SER A N 1
ATOM 665 C CA . SER A 1 82 ? 46.450 8.561 -23.239 1.00 71.50 82 SER A CA 1
ATOM 666 C C . SER A 1 82 ? 47.797 9.139 -23.691 1.00 71.50 82 SER A C 1
ATOM 668 O O . SER A 1 82 ? 48.752 9.156 -22.921 1.00 71.50 82 SER A O 1
ATOM 670 N N . GLN A 1 83 ? 47.882 9.621 -24.935 1.00 64.38 83 GLN A N 1
ATOM 671 C CA . GLN A 1 83 ? 49.070 10.305 -25.447 1.00 64.38 83 GLN A CA 1
ATOM 672 C C . GLN A 1 83 ? 49.148 11.752 -24.954 1.00 64.38 83 GLN A C 1
ATOM 674 O O . GLN A 1 83 ? 50.236 12.214 -24.614 1.00 64.38 83 GLN A O 1
ATOM 679 N N . ASN A 1 84 ? 48.005 12.434 -24.851 1.00 59.12 84 ASN A N 1
ATOM 680 C CA . ASN A 1 84 ? 47.932 13.786 -24.310 1.00 59.12 84 ASN A CA 1
ATOM 681 C C . ASN A 1 84 ? 48.325 13.827 -22.826 1.00 59.12 84 ASN A C 1
ATOM 683 O O . ASN A 1 84 ? 49.125 14.684 -22.458 1.00 59.12 84 ASN A O 1
ATOM 687 N N . ASP A 1 85 ? 47.889 12.853 -22.022 1.00 57.81 85 ASP A N 1
ATOM 688 C CA . ASP A 1 85 ? 48.228 12.737 -20.593 1.00 57.81 85 ASP A CA 1
ATOM 689 C C . ASP A 1 85 ? 49.728 12.471 -20.343 1.00 57.81 85 ASP A C 1
ATOM 691 O O . ASP A 1 85 ? 50.252 12.805 -19.281 1.00 57.81 85 ASP A O 1
ATOM 695 N N . LEU A 1 86 ? 50.449 11.902 -21.323 1.00 56.22 86 LEU A N 1
ATOM 696 C CA . LEU A 1 86 ? 51.914 11.776 -21.282 1.00 56.22 86 LEU A CA 1
ATOM 697 C C . LEU A 1 86 ? 52.646 13.054 -21.727 1.00 56.22 86 LEU A C 1
ATOM 699 O O . LEU A 1 86 ? 53.824 13.213 -21.415 1.00 56.22 86 LEU A O 1
ATOM 703 N N . SER A 1 87 ? 51.976 13.945 -22.463 1.00 53.59 87 SER A N 1
ATOM 704 C CA . SER A 1 87 ? 52.552 15.196 -22.981 1.00 53.59 87 SER A CA 1
ATOM 705 C C . SER A 1 87 ? 52.167 16.447 -22.184 1.00 53.59 87 SER A C 1
ATOM 707 O O . SER A 1 87 ? 52.813 17.479 -22.332 1.00 53.59 87 SER A O 1
ATOM 709 N N . SER A 1 88 ? 51.169 16.371 -21.298 1.00 50.72 88 SER A N 1
ATOM 710 C CA . SE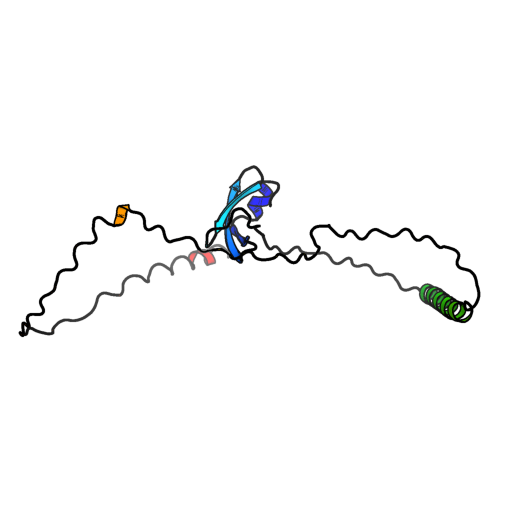R A 1 88 ? 50.695 17.490 -20.475 1.00 50.72 88 SER A CA 1
ATOM 711 C C . SER A 1 88 ? 51.420 17.594 -19.126 1.00 50.72 88 SER A C 1
ATOM 713 O O . SER A 1 88 ? 50.807 17.865 -18.094 1.00 50.72 88 SER A O 1
ATOM 715 N N . SER A 1 89 ? 52.739 17.389 -19.123 1.00 50.34 89 SER A N 1
ATOM 716 C CA . SER A 1 89 ? 53.630 17.832 -18.046 1.00 50.34 89 SER A CA 1
ATOM 717 C C . SER A 1 89 ? 54.317 19.148 -18.427 1.00 50.34 89 SER A C 1
ATOM 719 O O . SER A 1 89 ? 55.534 19.259 -18.326 1.00 50.34 89 SER A O 1
ATOM 721 N N . SER A 1 90 ? 53.553 20.114 -18.929 1.00 55.12 90 SER A N 1
ATOM 722 C CA . SER A 1 90 ? 53.939 21.527 -19.012 1.00 55.12 90 SER A CA 1
ATOM 723 C C . SER A 1 90 ? 52.756 22.318 -19.568 1.00 55.12 90 SER A C 1
ATOM 725 O O . SER A 1 90 ? 52.408 22.151 -20.732 1.00 55.12 90 SER A O 1
ATOM 727 N N . ASP A 1 91 ? 52.161 23.121 -18.688 1.00 56.53 91 ASP A N 1
ATOM 728 C CA . ASP A 1 91 ? 51.513 24.409 -18.949 1.00 56.53 91 ASP A CA 1
ATOM 729 C C . ASP A 1 91 ? 50.376 24.461 -19.990 1.00 56.53 91 ASP A C 1
ATOM 731 O O . ASP A 1 91 ? 50.608 24.562 -21.187 1.00 56.53 91 ASP A O 1
ATOM 735 N N . ASP A 1 92 ? 49.127 24.409 -19.504 1.00 49.47 92 ASP A N 1
ATOM 736 C CA . ASP A 1 92 ? 48.084 25.435 -19.726 1.00 49.47 92 ASP A CA 1
ATOM 737 C C . ASP A 1 92 ? 46.682 24.878 -19.412 1.00 49.47 92 ASP A C 1
ATOM 739 O O . ASP A 1 92 ? 46.107 24.061 -20.131 1.00 49.47 92 ASP A O 1
ATOM 743 N N . ILE A 1 93 ? 46.103 25.346 -18.303 1.00 54.09 93 ILE A N 1
ATOM 744 C CA . ILE A 1 93 ? 44.727 25.047 -17.892 1.00 54.09 93 ILE A CA 1
ATOM 745 C C . ILE A 1 93 ? 43.808 26.082 -18.551 1.00 54.09 93 ILE A C 1
ATOM 747 O O . ILE A 1 93 ? 43.773 27.235 -18.129 1.00 54.09 93 ILE A O 1
ATOM 751 N N . SER A 1 94 ? 43.027 25.670 -19.552 1.00 52.59 94 SER A N 1
ATOM 752 C CA . SER A 1 94 ? 41.857 26.430 -20.016 1.00 52.59 94 SER A CA 1
ATOM 753 C C . SER A 1 94 ? 40.631 25.524 -20.199 1.00 52.59 94 SER A C 1
ATOM 755 O O . SER A 1 94 ? 40.418 24.875 -21.214 1.00 52.59 94 SER A O 1
ATOM 757 N N . GLU A 1 95 ? 39.854 25.461 -19.117 1.00 61.16 95 GLU A N 1
ATOM 758 C CA . GLU A 1 95 ? 38.396 25.638 -19.071 1.00 61.16 95 GLU A CA 1
ATOM 759 C C . GLU A 1 95 ? 37.534 25.022 -20.199 1.00 61.16 95 GLU A C 1
ATOM 761 O O . GLU A 1 95 ? 37.184 25.667 -21.186 1.00 61.16 95 GLU A O 1
ATOM 766 N N . LEU A 1 96 ? 37.035 23.803 -19.961 1.00 50.03 96 LEU A N 1
ATOM 767 C CA . LEU A 1 96 ? 35.788 23.322 -20.562 1.00 50.03 96 LEU A CA 1
ATOM 768 C C . LEU A 1 96 ? 34.710 23.229 -19.477 1.00 50.03 96 LEU A C 1
ATOM 770 O O . LEU A 1 96 ? 34.662 22.300 -18.676 1.00 50.03 96 LEU A O 1
ATOM 774 N N . ASN A 1 97 ? 33.845 24.243 -19.465 1.00 50.69 97 ASN A N 1
ATOM 775 C CA . ASN A 1 97 ? 32.642 24.325 -18.644 1.00 50.69 97 ASN A CA 1
ATOM 776 C C . ASN A 1 97 ? 31.574 23.334 -19.149 1.00 50.69 97 ASN A C 1
ATOM 778 O O . ASN A 1 97 ? 30.669 23.709 -19.899 1.00 50.69 97 ASN A O 1
ATOM 782 N N . GLU A 1 98 ? 31.639 22.073 -18.717 1.00 58.91 98 GLU A N 1
ATOM 783 C CA . GLU A 1 98 ? 30.459 21.204 -18.705 1.00 58.91 98 GLU A CA 1
ATOM 784 C C . GLU A 1 98 ? 29.521 21.671 -17.585 1.00 58.91 98 GLU A C 1
ATOM 786 O O . GLU A 1 98 ? 29.885 21.720 -16.410 1.00 58.91 98 GLU A O 1
ATOM 791 N N . LYS A 1 99 ? 28.296 22.067 -17.955 1.00 56.91 99 LYS A N 1
ATOM 792 C CA . LYS A 1 99 ? 27.260 22.445 -16.988 1.00 56.91 99 LYS A CA 1
ATOM 793 C C . LYS A 1 99 ? 26.989 21.246 -16.071 1.00 56.91 99 LYS A C 1
ATOM 795 O O . LYS A 1 99 ? 26.536 20.223 -16.582 1.00 56.91 99 LYS A O 1
ATOM 800 N N . PRO A 1 100 ? 27.189 21.356 -14.746 1.00 55.91 100 PRO A N 1
ATOM 801 C CA . PRO A 1 100 ? 26.890 20.256 -13.846 1.00 55.91 100 PRO A CA 1
ATOM 802 C C . PRO A 1 100 ? 25.376 20.033 -13.831 1.00 55.91 100 PRO A C 1
ATOM 804 O O . PRO A 1 100 ? 24.612 20.882 -13.355 1.00 55.91 100 PRO A O 1
ATOM 807 N N . GLU A 1 101 ? 24.930 18.897 -14.368 1.00 59.69 101 GLU A N 1
ATOM 808 C CA . GLU A 1 101 ? 23.581 18.402 -14.124 1.00 59.69 101 GLU A CA 1
ATOM 809 C C . GLU A 1 101 ? 23.440 18.190 -12.617 1.00 59.69 101 GLU A C 1
ATOM 811 O O . GLU A 1 101 ? 24.080 17.328 -12.014 1.00 59.69 101 GLU A O 1
ATOM 816 N N . LYS A 1 102 ? 22.642 19.052 -11.983 1.00 61.69 102 LYS A N 1
ATOM 817 C CA . LYS A 1 102 ? 22.359 18.970 -10.554 1.00 61.69 102 LYS A CA 1
ATOM 818 C C . LYS A 1 102 ? 21.656 17.644 -10.307 1.00 61.69 102 LYS A C 1
ATOM 820 O O . LYS A 1 102 ? 20.527 17.448 -10.754 1.00 61.69 102 LYS A O 1
ATOM 825 N N . SER A 1 103 ? 22.330 16.736 -9.611 1.00 66.75 103 SER A N 1
ATOM 826 C CA . SER A 1 103 ? 21.726 15.496 -9.150 1.00 66.75 103 SER A CA 1
ATOM 827 C C . SER A 1 103 ? 20.473 15.835 -8.342 1.00 66.75 103 SER A C 1
ATOM 829 O O . SER A 1 103 ? 20.505 16.655 -7.423 1.00 66.75 103 SER A O 1
ATOM 831 N N . ASN A 1 104 ? 19.343 15.234 -8.720 1.00 64.94 104 ASN A N 1
ATOM 832 C CA . ASN A 1 104 ? 18.065 15.397 -8.029 1.00 64.94 104 ASN A CA 1
ATOM 833 C C . ASN A 1 104 ? 18.109 14.640 -6.696 1.00 64.94 104 ASN A C 1
ATOM 835 O O . ASN A 1 104 ? 17.478 13.599 -6.530 1.00 64.94 104 ASN A O 1
ATOM 839 N N . ILE A 1 105 ? 18.903 15.136 -5.753 1.00 70.00 105 ILE A N 1
ATOM 840 C CA . ILE A 1 105 ? 18.901 14.662 -4.377 1.00 70.00 105 ILE A CA 1
ATOM 841 C C . ILE A 1 105 ? 17.745 15.389 -3.694 1.00 70.00 105 ILE A C 1
ATOM 843 O O . ILE A 1 105 ? 17.831 16.577 -3.386 1.00 70.00 105 ILE A O 1
ATOM 847 N N . SER A 1 106 ? 16.631 14.686 -3.499 1.00 69.62 106 SER A N 1
ATOM 848 C CA . SER A 1 106 ? 15.550 15.165 -2.640 1.00 69.62 106 SER A CA 1
ATOM 849 C C . SER A 1 106 ? 16.104 15.374 -1.230 1.00 69.62 106 SER A C 1
ATOM 851 O O . SER A 1 106 ? 16.650 14.441 -0.648 1.00 69.62 106 SER A O 1
ATOM 853 N N . GLY A 1 107 ? 15.973 16.579 -0.672 1.00 71.44 107 GLY A N 1
ATOM 854 C CA . GLY A 1 107 ? 16.599 16.946 0.609 1.00 71.44 107 GLY A CA 1
ATOM 855 C C . GLY A 1 107 ? 16.216 16.066 1.809 1.00 71.44 107 GLY A C 1
ATOM 856 O O . GLY A 1 107 ? 16.936 16.057 2.799 1.00 71.44 107 GLY A O 1
ATOM 857 N N . GLU A 1 108 ? 15.131 15.296 1.711 1.00 74.50 108 GLU A N 1
ATOM 858 C CA . GLU A 1 108 ? 14.621 14.415 2.771 1.00 74.50 108 GLU A CA 1
ATOM 859 C C . GLU A 1 108 ? 15.250 13.010 2.781 1.00 74.50 108 GLU A C 1
ATOM 861 O O . GLU A 1 108 ? 15.044 12.256 3.727 1.00 74.50 108 GLU A O 1
ATOM 866 N N . SER A 1 109 ? 16.018 12.627 1.753 1.00 71.06 109 SER A N 1
ATOM 867 C CA . SER A 1 109 ? 16.630 11.290 1.679 1.00 71.06 109 SER A CA 1
ATOM 868 C C . SER A 1 109 ? 18.009 11.197 2.340 1.00 71.06 109 SER A C 1
ATOM 870 O O . SER A 1 109 ? 18.644 10.145 2.278 1.00 71.06 109 SER A O 1
ATOM 872 N N . SER A 1 110 ? 18.515 12.283 2.930 1.00 75.75 110 SER A N 1
ATOM 873 C CA . SER A 1 110 ? 19.778 12.254 3.667 1.00 75.75 110 SER A CA 1
ATOM 874 C C . SER A 1 110 ? 19.572 11.576 5.025 1.00 75.75 110 SER A C 1
ATOM 876 O O . SER A 1 110 ? 18.661 11.900 5.784 1.00 75.75 110 SER A O 1
ATOM 878 N N . SER A 1 111 ? 20.408 10.585 5.334 1.00 74.38 111 SER A N 1
ATOM 879 C CA . SER A 1 111 ? 20.352 9.869 6.607 1.00 74.38 111 SER A CA 1
ATOM 880 C C . SER A 1 111 ? 20.806 10.787 7.744 1.00 74.38 111 SER A C 1
ATOM 882 O O . SER A 1 111 ? 22.005 10.954 7.968 1.00 74.38 111 SER A O 1
ATOM 884 N N . SER A 1 112 ? 19.865 11.393 8.462 1.00 76.31 112 SER A N 1
ATOM 885 C CA . SER A 1 112 ? 20.150 12.103 9.709 1.00 76.31 112 SER A CA 1
ATOM 886 C C . SER A 1 112 ? 20.150 11.126 10.885 1.00 76.31 112 SER A C 1
ATOM 888 O O . SER A 1 112 ? 19.224 10.327 11.027 1.00 76.31 112 SER A O 1
ATOM 890 N N . THR A 1 113 ? 21.150 11.205 11.759 1.00 76.19 113 THR A N 1
ATOM 891 C CA . THR A 1 113 ? 21.161 10.481 13.035 1.00 76.19 113 THR A CA 1
ATOM 892 C C . THR A 1 113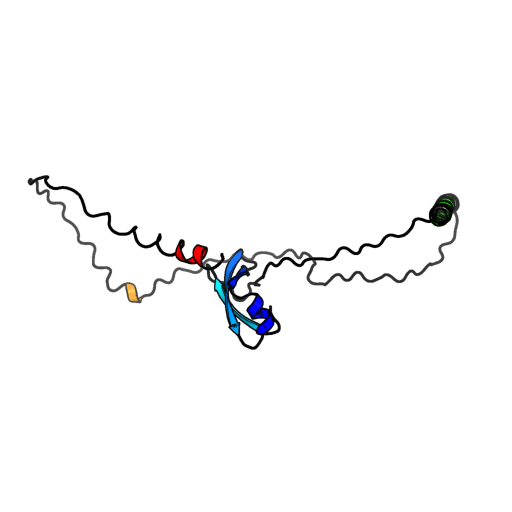 ? 20.162 11.129 13.993 1.00 76.19 113 THR A C 1
ATOM 894 O O . THR A 1 113 ? 20.391 12.243 14.459 1.00 76.19 113 THR A O 1
ATOM 897 N N . SER A 1 114 ? 19.039 10.466 14.268 1.00 72.50 114 SER A N 1
ATOM 898 C CA . SER A 1 114 ? 18.072 10.911 15.276 1.00 72.50 114 SER A CA 1
ATOM 899 C C . SER A 1 114 ? 18.445 10.356 16.651 1.00 72.50 114 SER A C 1
ATOM 901 O O . SER A 1 114 ? 18.525 9.140 16.817 1.00 72.50 114 SER A O 1
ATOM 903 N N . GLU A 1 115 ? 18.645 11.230 17.634 1.00 71.25 115 GLU A N 1
ATOM 904 C CA . GLU A 1 115 ? 18.835 10.834 19.032 1.00 71.25 115 GLU A CA 1
ATOM 905 C C . GLU A 1 115 ? 17.483 10.438 19.652 1.00 71.25 115 GLU A C 1
ATOM 907 O O . GLU A 1 115 ? 16.534 11.226 19.679 1.00 71.25 115 GLU A O 1
ATOM 912 N N . GLU A 1 116 ? 17.366 9.195 20.125 1.00 69.69 116 GLU A N 1
ATOM 913 C CA . GLU A 1 116 ? 16.161 8.716 20.807 1.00 69.69 116 GLU A CA 1
ATOM 914 C C . GLU A 1 116 ? 16.135 9.205 22.260 1.00 69.69 116 GLU A C 1
ATOM 916 O O . GLU A 1 116 ? 16.825 8.679 23.133 1.00 69.69 116 GLU A O 1
ATOM 921 N N . ASN A 1 117 ? 15.286 10.191 22.548 1.00 68.38 117 ASN A N 1
ATOM 922 C CA . ASN A 1 117 ? 14.990 10.577 23.924 1.00 68.38 117 ASN A CA 1
ATOM 923 C C . ASN A 1 117 ? 14.114 9.500 24.584 1.00 68.38 117 ASN A C 1
ATOM 925 O O . ASN A 1 117 ? 12.996 9.230 24.135 1.00 68.38 117 ASN A O 1
ATOM 929 N N . GLY A 1 118 ? 14.636 8.878 25.647 1.00 57.28 118 GLY A N 1
ATOM 930 C CA . GLY A 1 118 ? 14.017 7.753 26.351 1.00 57.28 118 GLY A CA 1
ATOM 931 C C . GLY A 1 118 ? 12.546 7.993 26.709 1.00 57.28 118 GLY A C 1
ATOM 932 O O . GLY A 1 118 ? 12.197 8.949 27.401 1.00 57.28 118 GLY A O 1
ATOM 933 N N . GLN A 1 119 ? 11.668 7.105 26.236 1.00 65.69 119 GLN A N 1
ATOM 934 C CA . GLN A 1 119 ? 10.241 7.145 26.553 1.00 65.69 119 GLN A CA 1
ATOM 935 C C . GLN A 1 119 ? 10.031 6.653 27.991 1.00 65.69 119 GLN A C 1
ATOM 937 O O . GLN A 1 119 ? 10.004 5.451 28.249 1.00 65.69 119 GLN A O 1
ATOM 942 N N . ASN A 1 120 ? 9.868 7.583 28.933 1.00 58.12 120 ASN A N 1
ATOM 943 C CA . ASN 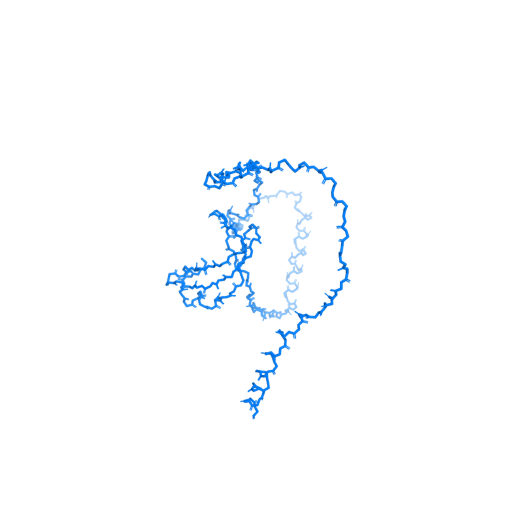A 1 120 ? 9.438 7.265 30.294 1.00 58.12 120 ASN A CA 1
ATOM 944 C C . ASN A 1 120 ? 8.025 6.661 30.252 1.00 58.12 120 ASN A C 1
ATOM 946 O O . ASN A 1 120 ? 7.058 7.329 29.880 1.00 58.12 120 ASN A O 1
ATOM 950 N N . ALA A 1 121 ? 7.919 5.377 30.595 1.00 56.75 121 ALA A N 1
ATOM 951 C CA . ALA A 1 121 ? 6.668 4.633 30.563 1.00 56.75 121 ALA A CA 1
ATOM 952 C C . ALA A 1 121 ? 5.638 5.222 31.545 1.00 56.75 121 ALA A C 1
ATOM 954 O O . ALA A 1 121 ? 5.933 5.497 32.708 1.00 56.75 121 ALA A O 1
ATOM 955 N N . PHE A 1 122 ? 4.418 5.417 31.047 1.00 61.00 122 PHE A N 1
ATOM 956 C CA . PHE A 1 122 ? 3.298 6.022 31.762 1.00 61.00 122 PHE A CA 1
ATOM 957 C C . PHE A 1 122 ? 2.816 5.136 32.925 1.00 61.00 122 PHE A C 1
ATOM 959 O O . PHE A 1 122 ? 2.620 3.930 32.767 1.00 61.00 122 PHE A O 1
ATOM 966 N N . LEU A 1 123 ? 2.607 5.755 34.090 1.00 59.28 123 LEU A N 1
ATOM 967 C CA . LEU A 1 123 ? 2.134 5.125 35.323 1.00 59.28 123 LEU A CA 1
ATOM 968 C C . LEU A 1 123 ? 0.731 4.517 35.121 1.00 59.28 123 LEU A C 1
ATOM 970 O O . LEU A 1 123 ? -0.186 5.184 34.643 1.00 59.28 123 LEU A O 1
ATOM 974 N N . MET A 1 124 ? 0.555 3.248 35.495 1.00 59.34 124 MET A N 1
ATOM 975 C CA . MET A 1 124 ? -0.695 2.500 35.332 1.00 59.34 124 MET A CA 1
ATOM 976 C C . MET A 1 124 ? -1.821 3.109 36.190 1.00 59.34 124 MET A C 1
ATOM 978 O O . MET A 1 124 ? -1.941 2.837 37.383 1.00 59.34 124 MET A O 1
ATOM 982 N N . MET A 1 125 ? -2.662 3.945 35.578 1.00 58.31 125 MET A N 1
ATOM 983 C CA . MET A 1 125 ? -3.874 4.492 36.195 1.00 58.31 125 MET A CA 1
ATOM 984 C C . MET A 1 125 ? -4.956 3.409 36.242 1.00 58.31 125 MET A C 1
ATOM 986 O O . MET A 1 125 ? -5.700 3.201 35.286 1.00 58.31 125 MET A O 1
ATOM 990 N N . ILE A 1 126 ? -5.041 2.697 37.365 1.00 62.19 126 ILE A N 1
ATOM 991 C CA . ILE A 1 126 ? -6.159 1.793 37.649 1.00 62.19 126 ILE A CA 1
ATOM 992 C C . ILE A 1 126 ? -7.400 2.657 37.897 1.00 62.19 126 ILE A C 1
ATOM 994 O O . ILE A 1 126 ? -7.419 3.480 38.815 1.00 62.19 126 ILE A O 1
ATOM 998 N N . GLY A 1 127 ? -8.434 2.483 37.070 1.00 59.06 127 GLY A N 1
ATOM 999 C CA . GLY A 1 127 ? -9.700 3.203 37.199 1.00 59.06 127 GLY A CA 1
ATOM 1000 C C . GLY A 1 127 ? -10.300 3.035 38.597 1.00 59.06 127 GLY A C 1
ATOM 1001 O O . GLY A 1 127 ? -10.568 1.919 39.041 1.00 59.06 127 GLY A O 1
ATOM 1002 N N . GLN A 1 128 ? -10.534 4.154 39.290 1.00 57.50 128 GLN A N 1
ATOM 1003 C CA . GLN A 1 128 ? -11.002 4.186 40.684 1.00 57.50 128 GLN A CA 1
ATOM 1004 C C . GLN A 1 128 ? -12.398 3.566 40.898 1.00 57.50 128 GLN A C 1
ATOM 1006 O O . GLN A 1 128 ? -12.800 3.356 42.037 1.00 57.50 128 GLN A O 1
ATOM 1011 N N . HIS A 1 129 ? -13.125 3.211 39.835 1.00 56.69 129 HIS A N 1
ATOM 1012 C CA . HIS A 1 129 ? -14.441 2.573 39.929 1.00 56.69 129 HIS A CA 1
ATOM 1013 C C . HIS A 1 129 ? -14.425 1.056 40.158 1.00 56.69 129 HIS A C 1
ATOM 1015 O O . HIS A 1 129 ? -15.485 0.487 40.391 1.00 56.69 129 HIS A O 1
ATOM 1021 N N . ILE A 1 130 ? -13.262 0.393 40.155 1.00 56.28 130 ILE A N 1
ATOM 1022 C CA . ILE A 1 130 ? -13.183 -1.059 40.422 1.00 56.28 130 ILE A CA 1
ATOM 1023 C C . ILE A 1 130 ? -12.864 -1.364 41.904 1.00 56.28 130 ILE A C 1
ATOM 1025 O O . ILE A 1 130 ? -13.065 -2.482 42.369 1.00 56.28 130 ILE A O 1
ATOM 1029 N N . ARG A 1 131 ? -12.438 -0.374 42.703 1.00 51.12 131 ARG A N 1
ATOM 1030 C CA . ARG A 1 131 ? -11.927 -0.610 44.072 1.00 51.12 131 ARG A CA 1
ATOM 1031 C C . ARG A 1 131 ? -12.972 -0.762 45.182 1.00 51.12 131 ARG A C 1
ATOM 1033 O O . ARG A 1 131 ? -12.583 -1.029 46.312 1.00 51.12 131 ARG A O 1
ATOM 1040 N N . SER A 1 132 ? -14.271 -0.625 44.918 1.00 54.66 132 SER A N 1
ATOM 1041 C CA . SER A 1 132 ? -15.276 -0.765 45.986 1.00 54.66 132 SER A CA 1
ATOM 1042 C C . SER A 1 132 ? -15.644 -2.213 46.335 1.00 54.66 132 SER A C 1
ATOM 1044 O O . SER A 1 132 ? -16.305 -2.410 47.347 1.00 54.66 132 SER A O 1
ATOM 1046 N N . ASN A 1 133 ? -15.190 -3.211 45.562 1.00 54.84 133 ASN A N 1
ATOM 1047 C CA . ASN A 1 133 ? -15.531 -4.626 45.777 1.00 54.84 133 ASN A CA 1
ATOM 1048 C C . ASN A 1 133 ? -14.314 -5.546 45.989 1.00 54.84 133 ASN A C 1
ATOM 1050 O O . ASN A 1 133 ? -14.439 -6.759 45.829 1.00 54.84 133 ASN A O 1
ATOM 1054 N N . GLU A 1 134 ? -13.148 -5.023 46.388 1.00 58.59 134 GLU A N 1
ATOM 1055 C CA . GLU A 1 134 ? -12.129 -5.879 47.018 1.00 58.59 134 GLU A CA 1
ATOM 1056 C C . GLU A 1 134 ? -12.614 -6.250 48.427 1.00 58.59 134 GLU A C 1
ATOM 1058 O O . GLU A 1 134 ? -12.225 -5.685 49.451 1.00 58.59 134 GLU A O 1
ATOM 1063 N N . GLU A 1 135 ? -13.565 -7.182 48.449 1.00 59.94 135 GLU A N 1
ATOM 1064 C CA . GLU A 1 135 ? -14.020 -7.871 49.636 1.00 59.94 135 GLU A CA 1
ATOM 1065 C C . GLU A 1 135 ? -12.811 -8.494 50.331 1.00 59.94 135 GLU A C 1
ATOM 1067 O O . GLU A 1 135 ? -12.043 -9.269 49.760 1.00 59.94 135 GLU A O 1
ATOM 1072 N N . LYS A 1 136 ? -12.655 -8.099 51.595 1.00 58.62 136 LYS A N 1
ATOM 1073 C CA . LYS A 1 136 ? -11.779 -8.689 52.605 1.00 58.62 136 LYS A CA 1
ATOM 1074 C C . LYS A 1 136 ? -11.573 -10.180 52.341 1.00 58.62 136 LYS A C 1
ATOM 1076 O O . LYS A 1 136 ? -12.500 -10.965 52.528 1.00 58.62 136 LYS A O 1
ATOM 1081 N N . ALA A 1 137 ? -10.347 -10.563 51.984 1.00 62.94 137 ALA A N 1
ATOM 1082 C CA . ALA A 1 137 ? -9.942 -11.961 51.946 1.00 62.94 137 ALA A CA 1
ATOM 1083 C C . ALA A 1 137 ? -10.373 -12.637 53.266 1.00 62.94 137 ALA A C 1
ATOM 1085 O O . ALA A 1 137 ? -9.938 -12.197 54.341 1.00 62.94 137 ALA A O 1
ATOM 1086 N N . PRO A 1 138 ? -11.256 -13.652 53.237 1.00 54.56 138 PRO A N 1
ATOM 1087 C CA . PRO A 1 138 ? -11.673 -14.319 54.454 1.00 54.56 138 PRO A CA 1
ATOM 1088 C C . PRO A 1 138 ? -10.451 -15.014 55.052 1.00 54.56 138 PRO A C 1
ATOM 1090 O O . PRO A 1 138 ? -9.767 -15.792 54.387 1.00 54.56 138 PRO A O 1
ATOM 1093 N N . LYS A 1 139 ? -10.164 -14.731 56.326 1.00 55.88 139 LYS A N 1
ATOM 1094 C CA . LYS A 1 139 ? -9.229 -15.528 57.122 1.00 55.88 139 LYS A CA 1
ATOM 1095 C C . LYS A 1 139 ? -9.820 -16.930 57.250 1.00 55.88 139 LYS A C 1
ATOM 1097 O O . LYS A 1 139 ? -10.642 -17.183 58.127 1.00 55.88 139 LYS A O 1
ATOM 1102 N N . VAL A 1 140 ? -9.437 -17.825 56.345 1.00 49.41 140 VAL A N 1
ATOM 1103 C CA . VAL A 1 140 ? -9.783 -19.243 56.427 1.00 49.41 140 VAL A CA 1
ATOM 1104 C C . VAL A 1 140 ? -8.986 -19.830 57.589 1.00 49.41 140 VAL A C 1
ATOM 1106 O O . VAL A 1 140 ? -7.795 -20.109 57.470 1.00 49.41 140 VAL A O 1
ATOM 1109 N N . ASN A 1 141 ? -9.642 -19.975 58.741 1.00 48.12 141 ASN A N 1
ATOM 1110 C CA . ASN A 1 141 ? -9.138 -20.808 59.822 1.00 48.12 141 ASN A CA 1
ATOM 1111 C C . ASN A 1 141 ? -9.165 -22.258 59.341 1.00 48.12 141 ASN A C 1
ATOM 1113 O O . ASN A 1 141 ? -10.225 -22.828 59.090 1.00 48.12 141 ASN A O 1
ATOM 1117 N N . LEU A 1 142 ? -7.975 -22.829 59.187 1.00 49.28 142 LEU A N 1
ATOM 1118 C CA . LEU A 1 142 ? -7.754 -24.196 58.748 1.00 49.28 142 LEU A CA 1
ATOM 1119 C C . LEU A 1 142 ? -8.070 -25.170 59.898 1.00 49.28 142 LEU A C 1
ATOM 1121 O O . LEU A 1 142 ? -7.169 -25.722 60.528 1.00 49.28 142 LEU A O 1
ATOM 1125 N N . THR A 1 143 ? -9.348 -25.382 60.207 1.00 51.41 143 THR A N 1
ATOM 1126 C CA . THR A 1 143 ? -9.761 -26.519 61.034 1.00 51.41 143 THR A CA 1
ATOM 1127 C C . THR A 1 143 ? -9.936 -27.743 60.146 1.00 51.41 143 THR A C 1
ATOM 1129 O O . THR A 1 143 ? -10.830 -27.831 59.308 1.00 51.41 143 THR A O 1
ATOM 1132 N N . ARG A 1 144 ? -9.023 -28.702 60.340 1.00 50.03 144 ARG A N 1
ATOM 1133 C CA . ARG A 1 144 ? -9.112 -30.078 59.845 1.00 50.03 144 ARG A CA 1
ATOM 1134 C C . ARG A 1 144 ? -10.517 -30.635 60.086 1.00 50.03 144 ARG A C 1
ATOM 1136 O O . ARG A 1 144 ? -10.899 -30.842 61.234 1.00 50.03 144 ARG A O 1
ATOM 1143 N N . LEU A 1 145 ? -11.215 -30.981 59.010 1.00 42.00 145 LEU A N 1
ATOM 1144 C CA . LEU A 1 145 ? -12.289 -31.964 59.046 1.00 42.00 145 LEU A CA 1
ATOM 1145 C C . LEU A 1 145 ? -11.959 -33.077 58.059 1.00 42.00 145 LEU A C 1
ATOM 1147 O O . LEU A 1 145 ? -12.090 -32.965 56.845 1.00 42.00 145 LEU A O 1
ATOM 1151 N N . THR A 1 146 ? -11.459 -34.153 58.646 1.00 51.50 146 THR A N 1
ATOM 1152 C CA . THR A 1 146 ? -11.433 -35.500 58.100 1.00 51.50 146 THR A CA 1
ATOM 1153 C C . THR A 1 146 ? -12.853 -36.057 58.073 1.00 51.50 146 THR A C 1
ATOM 1155 O O . THR A 1 146 ? -13.475 -36.172 59.126 1.00 51.50 146 THR A O 1
ATOM 1158 N N . SER A 1 147 ? -13.355 -36.425 56.900 1.00 48.16 147 SER A N 1
ATOM 1159 C CA . SER A 1 147 ? -14.207 -37.605 56.639 1.00 48.16 147 SER A CA 1
ATOM 1160 C C . SER A 1 147 ? -14.707 -37.488 55.198 1.00 48.16 147 SER A C 1
ATOM 1162 O O . SER A 1 147 ? -15.322 -36.504 54.814 1.00 48.16 147 SER A O 1
ATOM 1164 N N . GLN A 1 148 ? -14.153 -38.306 54.304 1.00 51.94 148 GLN A N 1
ATOM 1165 C CA . GLN A 1 148 ? -14.821 -39.501 53.776 1.00 51.94 148 GLN A CA 1
ATOM 1166 C C . GLN A 1 148 ? -16.132 -39.186 53.050 1.00 51.94 148 GLN A C 1
ATOM 1168 O O . GLN A 1 148 ? -17.110 -38.877 53.718 1.00 51.94 148 GLN A O 1
ATOM 1173 N N . LEU A 1 149 ? -16.144 -39.350 51.714 1.00 48.69 149 LEU A N 1
ATOM 1174 C CA . LEU A 1 149 ? -17.156 -40.072 50.906 1.00 48.69 149 LEU A CA 1
ATOM 1175 C C . LEU A 1 149 ? -16.938 -39.825 49.387 1.00 48.69 149 LEU A C 1
ATOM 1177 O O . LEU A 1 149 ? -16.131 -38.969 49.029 1.00 48.69 149 LEU A O 1
ATOM 1181 N N . PRO A 1 150 ? -17.481 -40.670 48.484 1.00 51.59 150 PRO A N 1
ATOM 1182 C CA . PRO A 1 150 ? -16.651 -41.536 47.657 1.00 51.59 150 PRO A CA 1
ATOM 1183 C C . PRO A 1 150 ? -16.611 -41.160 46.170 1.00 51.59 150 PRO A C 1
ATOM 1185 O O . PRO A 1 150 ? -17.522 -40.557 45.608 1.00 51.59 150 PRO A O 1
ATOM 1188 N N . LEU A 1 151 ? -15.547 -41.645 45.527 1.00 52.06 151 LEU A N 1
ATOM 1189 C CA . LEU A 1 151 ? -15.427 -41.856 44.089 1.00 52.06 151 LEU A CA 1
ATOM 1190 C C . LEU A 1 151 ? -16.656 -42.593 43.546 1.00 52.06 151 LEU A C 1
ATOM 1192 O O . LEU A 1 151 ? -16.868 -43.737 43.930 1.00 52.06 151 LEU A O 1
ATOM 1196 N N . HIS A 1 152 ? -17.404 -41.987 42.620 1.00 49.91 152 HIS A N 1
ATOM 1197 C CA . HIS A 1 152 ? -17.922 -42.682 41.437 1.00 49.91 152 HIS A CA 1
ATOM 1198 C C . HIS A 1 152 ? -18.626 -41.734 40.446 1.00 49.91 152 HIS A C 1
ATOM 1200 O O . HIS A 1 152 ? -19.516 -40.980 40.823 1.00 49.91 152 HIS A O 1
ATOM 1206 N N . LYS A 1 153 ? -18.298 -41.958 39.160 1.00 49.34 153 LYS A N 1
ATOM 1207 C CA . LYS A 1 153 ? -18.978 -41.586 37.895 1.00 49.34 153 LYS A CA 1
ATOM 1208 C C . LYS A 1 153 ? -18.390 -40.350 37.181 1.00 49.34 153 LYS A C 1
ATOM 1210 O O . LYS A 1 153 ? -18.611 -39.228 37.605 1.00 49.34 153 LYS A O 1
ATOM 1215 N N . ARG A 1 154 ? -17.469 -40.533 36.215 1.00 41.53 154 ARG A N 1
ATOM 1216 C CA . ARG A 1 154 ? -17.648 -41.062 34.827 1.00 41.53 154 ARG A CA 1
ATOM 1217 C C . ARG A 1 154 ? -18.323 -39.979 33.971 1.00 41.53 154 ARG A C 1
ATOM 1219 O O . ARG A 1 154 ? -19.492 -39.700 34.184 1.00 41.53 154 ARG A O 1
ATOM 1226 N N . LEU A 1 155 ? -17.516 -39.146 33.307 1.00 51.22 155 LEU A N 1
ATOM 1227 C CA . LEU A 1 155 ? -17.094 -39.254 31.895 1.00 51.22 155 LEU A CA 1
ATOM 1228 C C . LEU A 1 155 ? -18.263 -39.138 30.907 1.00 51.22 155 LEU A C 1
ATOM 1230 O O . LEU A 1 155 ? -19.280 -39.798 31.077 1.00 51.22 155 LEU A O 1
ATOM 1234 N N . GLU A 1 156 ? -17.998 -38.356 29.855 1.00 49.91 156 GLU A N 1
ATOM 1235 C CA . GLU A 1 156 ? -18.757 -38.162 28.610 1.00 49.91 156 GLU A CA 1
ATOM 1236 C C . GLU A 1 156 ? -19.757 -36.998 28.601 1.00 49.91 156 GLU A C 1
ATOM 1238 O O . GLU A 1 156 ? -20.889 -37.112 29.066 1.00 49.91 156 GLU A O 1
ATOM 1243 N N . LYS A 1 157 ? -19.313 -35.875 28.011 1.00 45.28 157 LYS A N 1
ATOM 1244 C CA . LYS A 1 157 ? -20.090 -35.014 27.095 1.00 45.28 157 LYS A CA 1
ATOM 1245 C C . LYS A 1 157 ? -19.191 -33.929 26.481 1.00 45.28 157 LYS A C 1
ATOM 1247 O O . LYS A 1 157 ? -19.374 -32.741 26.706 1.00 45.28 157 LYS A O 1
ATOM 1252 N N . GLU A 1 158 ? -18.236 -34.356 25.665 1.00 48.75 158 GLU A N 1
ATOM 1253 C CA . GLU A 1 158 ? -17.686 -33.531 24.588 1.00 48.75 158 GLU A CA 1
ATOM 1254 C C . GLU A 1 158 ? -17.746 -34.384 23.327 1.00 48.75 158 GLU A C 1
ATOM 1256 O O . GLU A 1 158 ? -17.105 -35.422 23.305 1.00 48.75 158 GLU A O 1
ATOM 1261 N N . GLU A 1 159 ? -18.595 -34.009 22.363 1.00 50.44 159 GLU A N 1
ATOM 1262 C CA . GLU A 1 159 ? -18.501 -34.335 20.923 1.00 50.44 159 GLU A CA 1
ATOM 1263 C C . GLU A 1 159 ? -19.846 -34.064 20.224 1.00 50.44 159 GLU A C 1
ATOM 1265 O O . GLU A 1 159 ? -20.557 -34.983 19.845 1.00 50.44 159 GLU A O 1
ATOM 1270 N N . ILE A 1 160 ? -20.222 -32.794 20.022 1.00 48.56 160 ILE A N 1
ATOM 1271 C CA . ILE A 1 160 ? -21.161 -32.429 18.940 1.00 48.56 160 ILE A CA 1
ATOM 1272 C C . ILE A 1 160 ? -20.841 -31.008 18.459 1.00 48.56 160 ILE A C 1
ATOM 1274 O O . ILE A 1 160 ? -21.585 -30.086 18.758 1.00 48.56 160 ILE A O 1
ATOM 1278 N N . PHE A 1 161 ? -19.735 -30.781 17.739 1.00 43.91 161 PHE A N 1
ATOM 1279 C CA . PHE A 1 161 ? -19.581 -29.528 16.969 1.00 43.91 161 PHE A CA 1
ATOM 1280 C C . PHE A 1 161 ? -18.613 -29.633 15.775 1.00 43.91 161 PHE A C 1
ATOM 1282 O O . PHE A 1 161 ? -17.832 -28.727 15.508 1.00 43.91 161 PHE A O 1
ATOM 1289 N N . THR A 1 162 ? -18.667 -30.719 14.998 1.00 47.34 162 THR A N 1
ATOM 1290 C CA . THR A 1 162 ? -17.895 -30.838 13.741 1.00 47.34 162 THR A CA 1
ATOM 1291 C C . THR A 1 162 ? -18.657 -31.588 12.640 1.00 47.34 162 THR A C 1
ATOM 1293 O O . THR A 1 162 ? -18.207 -32.613 12.145 1.00 47.34 162 THR A O 1
ATOM 1296 N N . SER A 1 163 ? -19.807 -31.075 12.182 1.00 47.09 163 SER A N 1
ATOM 1297 C CA . SER A 1 163 ? -20.488 -31.672 11.009 1.00 47.09 163 SER A CA 1
ATOM 1298 C C . SER A 1 163 ? -21.037 -30.708 9.949 1.00 47.09 163 SER A C 1
ATOM 1300 O O . SER A 1 163 ? -21.500 -31.172 8.915 1.00 47.09 163 SER A O 1
ATOM 1302 N N . ASN A 1 164 ? -20.886 -29.384 10.079 1.00 48.12 164 ASN A N 1
ATOM 1303 C CA . ASN A 1 164 ? -21.517 -28.433 9.140 1.00 48.12 164 ASN A CA 1
ATOM 1304 C C . ASN A 1 164 ? -20.595 -27.766 8.099 1.00 48.12 164 ASN A C 1
ATOM 1306 O O . ASN A 1 164 ? -20.910 -26.688 7.602 1.00 48.12 164 ASN A O 1
ATOM 1310 N N . LYS A 1 165 ? -19.461 -28.379 7.723 1.00 50.16 165 LYS A N 1
ATOM 1311 C CA . LYS A 1 165 ? -18.518 -27.759 6.759 1.00 50.16 165 LYS A CA 1
ATOM 1312 C C . LYS A 1 165 ? -18.264 -28.506 5.445 1.00 50.16 165 LYS A C 1
ATOM 1314 O O . LYS A 1 165 ? -17.454 -28.030 4.658 1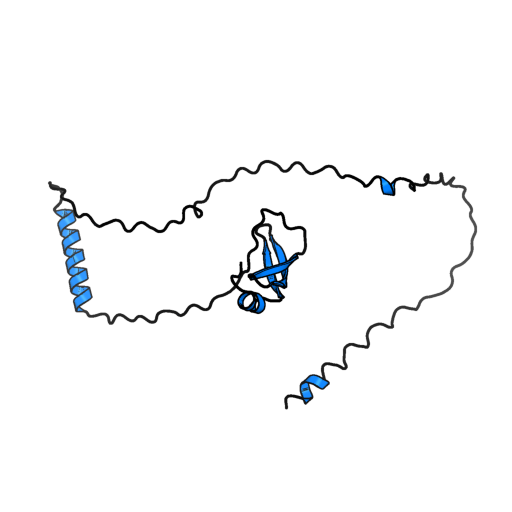.00 50.16 165 LYS A O 1
ATOM 1319 N N . LYS A 1 166 ? -18.952 -29.620 5.163 1.00 51.59 166 LYS A N 1
ATOM 1320 C CA . LYS A 1 166 ? -18.707 -30.419 3.940 1.00 51.59 166 LYS A CA 1
ATOM 1321 C C . LYS A 1 166 ? -19.733 -30.272 2.806 1.00 51.59 166 LYS A C 1
ATOM 1323 O O . LYS A 1 166 ? -19.423 -30.683 1.699 1.00 51.59 166 LYS A O 1
ATOM 1328 N N . SER A 1 167 ? -20.883 -29.627 3.001 1.00 54.25 167 SER A N 1
ATOM 1329 C CA . SER A 1 167 ? -21.942 -29.582 1.970 1.00 54.25 167 SER A CA 1
ATOM 1330 C C . SER A 1 167 ? -21.874 -28.409 0.976 1.00 54.25 167 SER A C 1
ATOM 1332 O O . SER A 1 167 ? -22.646 -28.385 0.023 1.00 54.25 167 SER A O 1
ATOM 1334 N N . ASN A 1 168 ? -20.955 -27.449 1.140 1.00 51.84 168 ASN A N 1
ATOM 1335 C CA . ASN A 1 168 ? -20.901 -26.264 0.264 1.00 51.84 168 ASN A CA 1
ATOM 1336 C C . ASN A 1 168 ? -19.825 -26.299 -0.831 1.00 51.84 168 ASN A C 1
ATOM 1338 O O . ASN A 1 168 ? -19.837 -25.425 -1.695 1.00 51.84 168 ASN A O 1
ATOM 1342 N N . LEU A 1 169 ? -18.920 -27.286 -0.843 1.00 55.12 169 LEU A N 1
ATOM 1343 C CA . LEU A 1 169 ? -17.896 -27.374 -1.896 1.00 55.12 169 LEU A CA 1
ATOM 1344 C C . LEU A 1 169 ? -18.379 -28.144 -3.138 1.00 55.12 169 LEU A C 1
ATOM 1346 O O . LEU A 1 169 ? -18.003 -27.795 -4.254 1.00 55.12 169 LEU A O 1
ATOM 1350 N N . GLU A 1 170 ? -19.252 -29.141 -2.973 1.00 54.00 170 GLU A N 1
ATOM 1351 C CA . GLU A 1 170 ? -19.719 -29.971 -4.096 1.00 54.00 170 GLU A CA 1
ATOM 1352 C C . GLU A 1 170 ? -20.695 -29.228 -5.024 1.00 54.00 170 GLU A C 1
ATOM 1354 O O . GLU A 1 170 ? -20.683 -29.440 -6.235 1.00 54.00 170 GLU A O 1
ATOM 1359 N N . ASN A 1 171 ? -21.443 -28.248 -4.507 1.00 54.72 171 ASN A N 1
ATOM 1360 C CA . ASN A 1 171 ? -22.353 -27.437 -5.323 1.00 54.72 171 ASN A CA 1
ATOM 1361 C C . ASN A 1 171 ? -21.653 -26.377 -6.191 1.00 54.72 171 ASN A C 1
ATOM 1363 O O . ASN A 1 171 ? -22.287 -25.808 -7.080 1.00 54.72 171 ASN A O 1
ATOM 1367 N N . PHE A 1 172 ? -20.363 -26.100 -5.968 1.00 55.12 172 PHE A N 1
ATOM 1368 C CA . PHE A 1 172 ? -19.630 -25.117 -6.774 1.00 55.12 172 PHE A CA 1
ATOM 1369 C C . PHE A 1 172 ? -18.973 -25.741 -8.014 1.00 55.12 172 PHE A C 1
ATOM 1371 O O . PHE A 1 172 ? -18.786 -25.063 -9.022 1.00 55.12 172 PHE A O 1
ATOM 1378 N N . ILE A 1 173 ? -18.669 -27.042 -7.980 1.00 55.44 173 ILE A N 1
ATOM 1379 C CA . ILE A 1 173 ? -17.978 -27.730 -9.082 1.00 55.44 173 ILE A CA 1
ATOM 1380 C C . ILE A 1 173 ? -18.949 -28.101 -10.218 1.00 55.44 173 ILE A C 1
ATOM 1382 O O . ILE A 1 173 ? -18.550 -28.135 -11.378 1.00 55.44 173 ILE A O 1
ATOM 1386 N N . LEU A 1 174 ? -20.240 -28.285 -9.925 1.00 54.22 174 LEU A N 1
ATOM 1387 C CA . LEU A 1 174 ? -21.247 -28.657 -10.929 1.00 54.22 174 LEU A CA 1
ATOM 1388 C C . LEU A 1 174 ? -21.818 -27.484 -11.747 1.00 54.22 174 LEU A C 1
ATOM 1390 O O . LEU A 1 174 ? -22.562 -27.725 -12.689 1.00 54.22 174 LEU A O 1
ATOM 1394 N N . LYS A 1 175 ? -21.480 -26.227 -11.428 1.00 52.66 175 LYS A N 1
ATOM 1395 C CA . LYS A 1 175 ? -21.972 -25.044 -12.168 1.00 52.66 175 LYS A CA 1
ATOM 1396 C C . LYS A 1 175 ? -21.014 -24.495 -13.230 1.00 52.66 175 LYS A C 1
ATOM 1398 O O . LYS A 1 175 ? -21.402 -23.583 -13.948 1.00 52.66 175 LYS A O 1
ATOM 1403 N N . ASN A 1 176 ? -19.798 -25.035 -13.327 1.00 51.41 176 ASN A N 1
ATOM 1404 C CA . ASN A 1 176 ? -18.752 -24.558 -14.244 1.00 51.41 176 ASN A CA 1
ATOM 1405 C C . ASN A 1 176 ? -18.255 -25.646 -15.222 1.00 51.41 176 ASN A C 1
ATOM 1407 O O . ASN A 1 176 ? -17.125 -25.572 -15.704 1.00 51.41 176 ASN A O 1
ATOM 1411 N N . ARG A 1 177 ? -19.082 -26.657 -15.499 1.00 47.91 177 ARG A N 1
ATOM 1412 C CA . ARG A 1 177 ? -18.939 -27.581 -16.633 1.00 47.91 177 ARG A CA 1
ATOM 1413 C C . ARG A 1 177 ? -20.144 -27.416 -17.541 1.00 47.91 177 ARG A C 1
ATOM 1415 O O . ARG A 1 177 ? -19.933 -27.508 -18.765 1.00 47.91 177 ARG A O 1
#

Foldseek 3Di:
DDQAQVVVVVQAQAWKAWPVGWIWGWHHADGRRDTDIDTPDDDDPPIDMDGDDDDDDDDPPDDDDDDPVVCVVVVVVVVVVVVVVVVPPDDDDDDDDDPDPPPPDDPVPDDDDDDDDDDDDDDDPDPPVVPPPPPDDDPPPPDDDDDDDDDDDDDDDDDDDPDPDPPPPVVVVVVPD